Protein AF-A0A972MCH7-F1 (afdb_monomer_lite)

Ra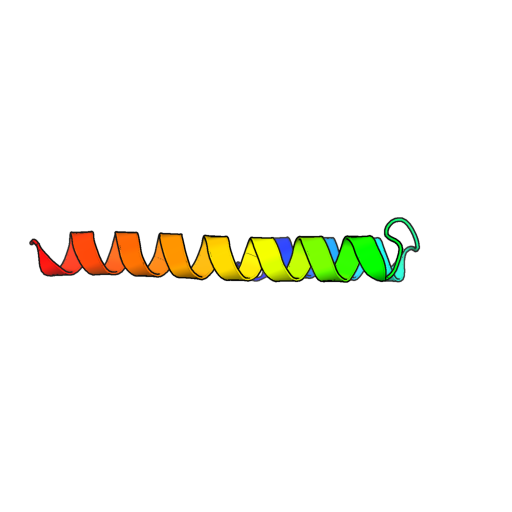dius of gyration: 13.95 Å; chains: 1; bounding box: 28×13×40 Å

pLDDT: mean 90.91, std 9.4, range [51.97, 97.44]

Secondary structure (DSSP, 8-state):
-HHHHHHHHHHHHTTSS-HHHHHHHHHHHHHHHHHHHHHHHHHHHT-

Structure (mmCIF, N/CA/C/O backbone):
data_AF-A0A972MCH7-F1
#
_entry.id   AF-A0A972MCH7-F1
#
loop_
_atom_site.group_PDB
_atom_site.id
_atom_site.type_symbol
_atom_site.label_atom_id
_atom_site.label_alt_id
_atom_site.label_comp_id
_atom_site.label_asym_id
_atom_site.label_entity_id
_atom_site.label_seq_id
_atom_site.pdbx_PDB_ins_code
_atom_site.Cartn_x
_atom_site.Cartn_y
_atom_site.Cartn_z
_atom_site.occupancy
_atom_site.B_iso_or_equiv
_atom_site.auth_seq_id
_atom_site.auth_comp_id
_atom_site.auth_asym_id
_atom_site.auth_atom_id
_atom_site.pdbx_PDB_model_num
ATOM 1 N N . ALA A 1 1 ? -11.561 1.874 1.319 1.00 61.09 1 ALA A N 1
ATOM 2 C CA . ALA A 1 1 ? -10.261 1.175 1.264 1.00 61.09 1 ALA A CA 1
ATOM 3 C C . ALA A 1 1 ? -10.112 0.414 -0.049 1.00 61.09 1 ALA A C 1
ATOM 5 O O . ALA A 1 1 ? -9.158 0.672 -0.766 1.00 61.09 1 ALA A O 1
ATOM 6 N N . ASN A 1 2 ? -11.092 -0.427 -0.396 1.00 73.31 2 ASN A N 1
ATOM 7 C CA . ASN A 1 2 ? -11.036 -1.317 -1.562 1.00 73.31 2 ASN A CA 1
ATOM 8 C C . ASN A 1 2 ? -10.796 -0.609 -2.908 1.00 73.31 2 ASN A C 1
ATOM 10 O O . ASN A 1 2 ? -10.097 -1.151 -3.752 1.00 73.31 2 ASN A O 1
ATOM 14 N N . GLU A 1 3 ? -11.319 0.603 -3.110 1.00 86.75 3 GLU A N 1
ATOM 15 C CA . GLU A 1 3 ? -11.099 1.352 -4.358 1.00 86.75 3 GLU A CA 1
ATOM 16 C C . GLU A 1 3 ? -9.650 1.827 -4.519 1.00 86.75 3 GLU A C 1
ATOM 18 O O . GLU A 1 3 ? -9.091 1.727 -5.605 1.00 86.75 3 GLU A O 1
ATOM 23 N N . SER A 1 4 ? -9.012 2.315 -3.450 1.00 88.25 4 SER A N 1
ATOM 24 C CA . SER A 1 4 ? -7.614 2.761 -3.513 1.00 88.25 4 SER A CA 1
ATOM 25 C C . SER A 1 4 ? -6.666 1.594 -3.775 1.00 88.25 4 SER A C 1
ATOM 27 O O . SER A 1 4 ? -5.753 1.738 -4.578 1.00 88.25 4 SER A O 1
ATOM 29 N N . GLU A 1 5 ? -6.897 0.434 -3.152 1.00 88.75 5 GLU A N 1
ATOM 30 C CA . GLU A 1 5 ? -6.126 -0.781 -3.452 1.00 88.75 5 GLU A CA 1
ATOM 31 C C . GLU A 1 5 ? -6.341 -1.249 -4.894 1.00 88.75 5 GLU A C 1
ATOM 33 O O . GLU A 1 5 ? -5.365 -1.528 -5.583 1.00 88.75 5 GLU A O 1
ATOM 38 N N . TYR A 1 6 ? -7.587 -1.232 -5.382 1.00 91.56 6 TYR A N 1
ATOM 39 C CA . TYR A 1 6 ? -7.905 -1.564 -6.772 1.00 91.56 6 TYR A CA 1
ATOM 40 C C . TYR A 1 6 ? -7.158 -0.674 -7.774 1.00 91.56 6 TYR A C 1
ATOM 42 O O . TYR A 1 6 ? -6.576 -1.178 -8.731 1.00 91.56 6 TYR A O 1
ATOM 50 N N . TRP A 1 7 ? -7.120 0.644 -7.552 1.00 94.38 7 TRP A N 1
ATOM 51 C CA . TRP A 1 7 ? -6.382 1.547 -8.438 1.00 94.38 7 TRP A CA 1
ATOM 52 C C . TRP A 1 7 ? -4.871 1.303 -8.399 1.00 94.38 7 TRP A C 1
ATOM 54 O O . TRP A 1 7 ? -4.214 1.412 -9.430 1.00 94.38 7 TRP A O 1
ATOM 64 N N . ILE A 1 8 ? -4.311 0.951 -7.240 1.00 93.81 8 ILE A N 1
ATOM 65 C CA . ILE A 1 8 ? -2.882 0.636 -7.105 1.00 93.81 8 ILE A CA 1
ATOM 66 C C . ILE A 1 8 ? -2.533 -0.660 -7.841 1.00 93.81 8 ILE A C 1
ATOM 68 O O . ILE A 1 8 ? -1.523 -0.700 -8.543 1.00 93.81 8 ILE A O 1
ATOM 72 N N . ASP A 1 9 ? -3.374 -1.687 -7.709 1.00 94.31 9 ASP A N 1
ATOM 73 C CA . ASP A 1 9 ? -3.228 -2.952 -8.430 1.00 94.31 9 ASP A CA 1
ATOM 74 C C . ASP A 1 9 ? -3.353 -2.721 -9.950 1.00 94.31 9 ASP A C 1
ATOM 76 O O . ASP A 1 9 ? -2.473 -3.127 -10.704 1.00 94.31 9 ASP A O 1
ATOM 80 N N . LEU A 1 10 ? -4.338 -1.937 -10.407 1.00 96.44 10 LEU A N 1
ATOM 81 C CA . LEU A 1 10 ? -4.493 -1.602 -11.828 1.00 96.44 10 LEU A CA 1
ATOM 82 C C . LEU A 1 10 ? -3.286 -0.840 -12.399 1.00 96.44 10 LEU A C 1
ATOM 84 O O . LEU A 1 10 ? -2.855 -1.102 -13.521 1.00 96.44 10 LEU A O 1
ATOM 88 N N . LEU A 1 11 ? -2.735 0.120 -11.652 1.00 95.88 11 LEU A N 1
ATOM 89 C CA . LEU A 1 11 ? -1.552 0.880 -12.070 1.00 95.88 11 LEU A CA 1
ATOM 90 C C . LEU A 1 11 ? -0.299 -0.004 -12.163 1.00 95.88 11 LEU A C 1
ATOM 92 O O . LEU A 1 11 ? 0.571 0.243 -12.999 1.00 95.88 11 LEU A O 1
ATOM 96 N N . TYR A 1 12 ? -0.205 -1.035 -11.324 1.00 96.69 12 TYR A N 1
ATOM 97 C CA . TYR A 1 12 ? 0.848 -2.040 -11.417 1.00 96.69 12 TYR A CA 1
ATOM 98 C C . TYR A 1 12 ? 0.649 -2.957 -12.627 1.00 96.69 12 TYR A C 1
ATOM 100 O O . TYR A 1 12 ? 1.573 -3.122 -13.420 1.00 96.69 12 TYR A O 1
ATOM 108 N N . ASP A 1 13 ? -0.569 -3.460 -12.833 1.00 97.06 13 ASP A N 1
ATOM 109 C CA . ASP A 1 13 ? -0.911 -4.352 -13.948 1.00 97.06 13 ASP A CA 1
ATOM 110 C C . ASP A 1 13 ? -0.753 -3.674 -15.317 1.00 97.06 13 ASP A C 1
ATOM 112 O O . ASP A 1 13 ? -0.405 -4.308 -16.312 1.00 97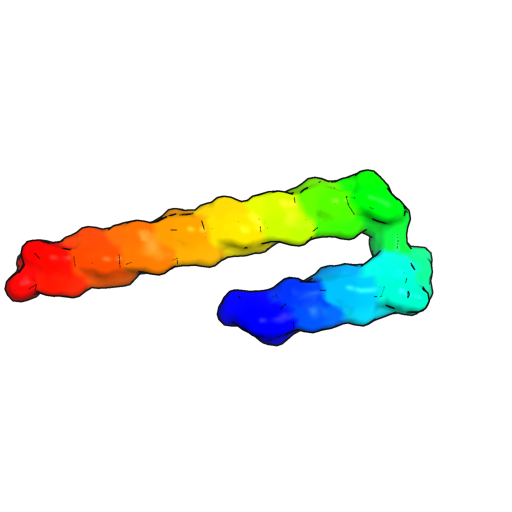.06 13 ASP A O 1
ATOM 116 N N . THR A 1 14 ? -0.966 -2.358 -15.371 1.00 97.44 14 THR A N 1
ATOM 117 C CA . THR A 1 14 ? -0.744 -1.532 -16.569 1.00 97.44 14 THR A CA 1
ATOM 118 C C . THR A 1 14 ? 0.701 -1.041 -16.700 1.00 97.44 14 THR A C 1
ATOM 120 O O . THR A 1 14 ? 1.006 -0.257 -17.598 1.00 97.44 14 THR A O 1
ATOM 123 N N . ASN A 1 15 ? 1.609 -1.531 -15.847 1.00 95.69 15 ASN A N 1
ATOM 124 C CA . ASN A 1 15 ? 3.045 -1.255 -15.876 1.00 95.69 15 ASN A CA 1
ATOM 125 C C . ASN A 1 15 ? 3.410 0.232 -15.657 1.00 95.69 15 ASN A C 1
ATOM 127 O O . ASN A 1 15 ? 4.512 0.660 -16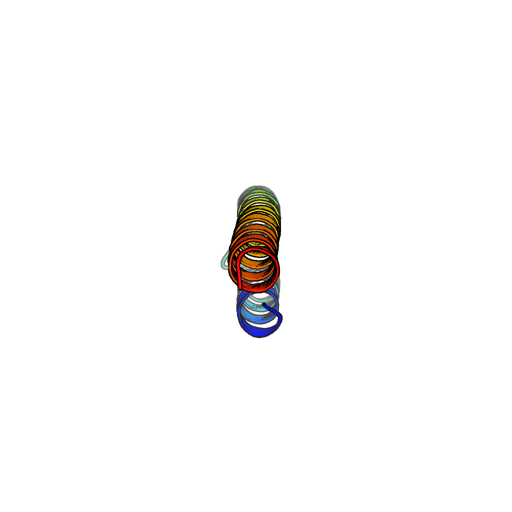.003 1.00 95.69 15 ASN A O 1
ATOM 131 N N . TYR 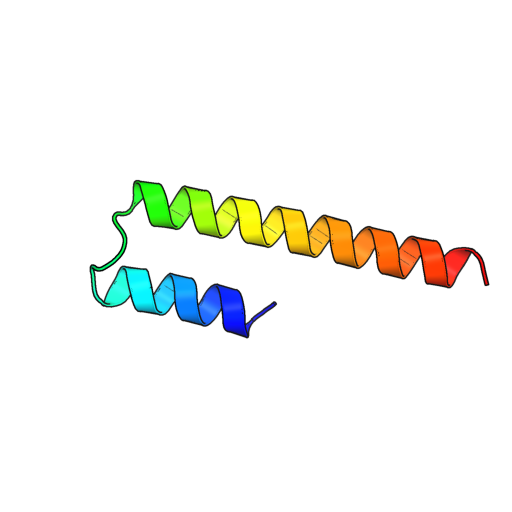A 1 16 ? 2.502 1.023 -15.069 1.00 96.50 16 TYR A N 1
ATOM 132 C CA . TYR A 1 16 ? 2.756 2.412 -14.659 1.00 96.50 16 TYR A CA 1
ATOM 133 C C . TYR A 1 16 ? 3.491 2.501 -13.318 1.00 96.50 16 TYR A C 1
ATOM 135 O O . TYR A 1 16 ? 4.104 3.526 -13.016 1.00 96.50 16 TYR A O 1
ATOM 143 N N . LEU A 1 17 ? 3.429 1.442 -12.507 1.00 96.19 17 LEU A N 1
ATOM 144 C CA . LEU A 1 17 ? 4.182 1.308 -11.266 1.00 96.19 17 LEU A CA 1
ATOM 145 C C . LEU A 1 17 ? 5.161 0.147 -11.376 1.00 96.19 17 LEU A C 1
ATOM 147 O O . LEU A 1 17 ? 4.790 -0.968 -11.729 1.00 96.19 17 LEU A O 1
ATOM 151 N N . ASP A 1 18 ? 6.409 0.386 -10.993 1.00 95.19 18 ASP A N 1
ATOM 152 C CA . ASP A 1 18 ? 7.359 -0.690 -10.756 1.00 95.19 18 ASP A CA 1
ATOM 153 C C . ASP A 1 18 ? 7.049 -1.431 -9.443 1.00 95.19 18 ASP A C 1
ATOM 155 O O . ASP A 1 18 ? 6.428 -0.910 -8.512 1.00 95.19 18 ASP A O 1
ATOM 159 N N . SER A 1 19 ? 7.532 -2.672 -9.343 1.00 94.25 19 SER A N 1
ATOM 160 C CA . SER A 1 19 ? 7.276 -3.556 -8.199 1.00 94.25 19 SER A CA 1
ATOM 161 C C . SER A 1 19 ? 7.714 -2.975 -6.853 1.00 94.25 19 SER A C 1
ATOM 163 O O . SER A 1 19 ? 7.176 -3.371 -5.818 1.00 94.25 19 SER A O 1
ATOM 165 N N . LYS A 1 20 ? 8.701 -2.068 -6.832 1.00 96.62 20 LYS A N 1
ATOM 166 C CA . LYS A 1 20 ? 9.120 -1.398 -5.598 1.00 96.62 20 LYS A CA 1
ATOM 167 C C . LYS A 1 20 ? 8.078 -0.357 -5.208 1.00 96.62 20 LYS A C 1
ATOM 169 O O . LYS A 1 20 ? 7.567 -0.416 -4.090 1.00 96.62 20 LYS A O 1
ATOM 174 N N . ARG A 1 21 ? 7.721 0.535 -6.134 1.00 95.44 21 ARG A N 1
ATOM 175 C CA . ARG A 1 21 ? 6.751 1.602 -5.885 1.00 95.44 21 ARG A CA 1
ATOM 176 C C . ARG A 1 21 ? 5.372 1.061 -5.523 1.00 95.44 21 ARG A C 1
ATOM 178 O O . ARG A 1 21 ? 4.739 1.581 -4.609 1.00 95.44 21 ARG A O 1
ATOM 185 N N . PHE A 1 22 ? 4.951 -0.018 -6.177 1.00 96.19 22 PHE A N 1
ATOM 186 C CA . PHE A 1 22 ? 3.731 -0.748 -5.845 1.00 96.19 22 PHE A CA 1
ATOM 187 C C . PHE A 1 22 ? 3.722 -1.226 -4.386 1.00 96.19 22 PHE A C 1
ATOM 189 O O . PHE A 1 22 ? 2.785 -0.943 -3.641 1.00 96.19 22 PHE A O 1
ATOM 196 N N . LYS A 1 23 ? 4.791 -1.905 -3.946 1.00 95.94 23 LYS A N 1
ATOM 197 C CA . LYS A 1 23 ? 4.903 -2.423 -2.572 1.00 95.94 23 LYS A CA 1
ATOM 198 C C . LYS A 1 23 ? 4.938 -1.309 -1.528 1.00 95.94 23 LYS A C 1
ATOM 200 O O . LYS A 1 23 ? 4.294 -1.445 -0.490 1.00 95.94 23 LYS A O 1
ATOM 205 N N . GLU A 1 24 ? 5.674 -0.229 -1.794 1.00 95.88 24 GLU A N 1
ATOM 206 C CA . GLU A 1 24 ? 5.725 0.947 -0.914 1.00 95.88 24 GLU A CA 1
ATOM 207 C C . GLU A 1 24 ? 4.331 1.570 -0.761 1.00 95.88 24 GLU A C 1
ATOM 209 O O . GLU A 1 24 ? 3.845 1.730 0.357 1.00 95.88 24 GLU A O 1
ATOM 214 N N . LEU A 1 25 ? 3.646 1.821 -1.879 1.00 94.56 25 LEU A N 1
ATOM 215 C CA . LEU A 1 25 ? 2.333 2.457 -1.887 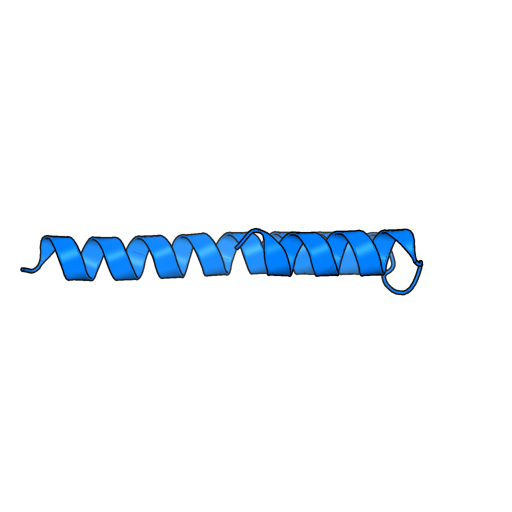1.00 94.56 25 LEU A CA 1
ATOM 216 C C . LEU A 1 25 ? 1.258 1.587 -1.220 1.00 94.56 25 LEU A C 1
ATOM 218 O O . LEU A 1 25 ? 0.462 2.088 -0.426 1.00 94.56 25 LEU A O 1
ATOM 222 N N . LYS A 1 26 ? 1.266 0.274 -1.482 1.00 93.12 26 LYS A N 1
ATOM 223 C CA . LYS A 1 26 ? 0.328 -0.673 -0.866 1.00 93.12 26 LYS A CA 1
ATOM 224 C C . LYS A 1 26 ? 0.519 -0.744 0.651 1.00 93.12 26 LYS A C 1
ATOM 226 O O . LYS A 1 26 ? -0.460 -0.737 1.395 1.00 93.12 26 LYS A O 1
ATOM 231 N N . ARG A 1 27 ? 1.771 -0.741 1.125 1.00 94.62 27 ARG A N 1
ATOM 232 C CA . ARG A 1 27 ? 2.084 -0.698 2.561 1.00 94.62 27 ARG A CA 1
ATOM 233 C C . ARG A 1 27 ? 1.547 0.577 3.211 1.00 94.62 27 ARG A C 1
ATOM 235 O O . ARG A 1 27 ? 0.896 0.498 4.249 1.00 94.62 27 ARG A O 1
ATOM 242 N N . ASP A 1 28 ? 1.802 1.730 2.604 1.00 94.56 28 ASP A N 1
ATOM 243 C CA . ASP A 1 28 ? 1.423 3.017 3.186 1.00 94.56 28 ASP A CA 1
ATOM 244 C C . ASP A 1 28 ? -0.111 3.182 3.241 1.00 94.56 28 ASP A C 1
ATOM 246 O O . ASP A 1 28 ? -0.650 3.635 4.252 1.00 94.56 28 ASP A O 1
ATOM 250 N N . VAL A 1 29 ? -0.840 2.723 2.214 1.00 93.06 29 VAL A N 1
ATOM 251 C CA . VAL A 1 29 ? -2.316 2.705 2.214 1.00 93.06 29 VAL A CA 1
ATOM 252 C C . VAL A 1 29 ? -2.882 1.847 3.346 1.00 93.06 29 VAL A C 1
ATOM 254 O O . VAL A 1 29 ? -3.808 2.282 4.036 1.00 93.06 29 VAL A O 1
ATOM 257 N N . ILE A 1 30 ? -2.316 0.661 3.586 1.00 91.94 30 ILE A N 1
ATOM 258 C CA . ILE A 1 30 ? -2.742 -0.222 4.683 1.00 91.94 30 ILE A CA 1
ATOM 259 C C . ILE A 1 30 ? -2.559 0.466 6.042 1.00 91.94 30 ILE A C 1
ATOM 261 O O . ILE A 1 30 ? -3.456 0.410 6.887 1.00 91.94 30 ILE A O 1
ATOM 265 N N . GLU A 1 31 ? -1.429 1.139 6.258 1.00 94.56 31 GLU A N 1
ATOM 266 C CA . GLU A 1 31 ? -1.173 1.851 7.513 1.00 94.56 31 GLU A CA 1
ATOM 267 C C . GLU A 1 31 ? -2.142 3.024 7.715 1.00 94.56 31 GLU A C 1
ATOM 269 O O . GLU A 1 31 ? -2.705 3.174 8.801 1.00 94.56 31 GLU A O 1
ATOM 274 N N . ILE A 1 32 ? -2.442 3.795 6.665 1.00 93.81 32 ILE A N 1
ATOM 275 C CA . ILE A 1 32 ? -3.443 4.871 6.729 1.00 93.81 32 ILE A CA 1
ATOM 276 C C . ILE A 1 32 ? -4.826 4.315 7.094 1.00 93.81 32 ILE A C 1
ATOM 278 O O . ILE A 1 32 ? -5.509 4.879 7.950 1.00 93.81 32 ILE A O 1
ATOM 282 N N . ILE A 1 33 ? -5.240 3.188 6.508 1.00 92.25 33 ILE A N 1
ATOM 283 C CA . ILE A 1 33 ? -6.525 2.548 6.834 1.00 92.25 33 ILE A CA 1
ATOM 284 C C . ILE A 1 33 ? -6.572 2.138 8.308 1.00 92.25 33 ILE A C 1
ATOM 286 O O . ILE A 1 33 ? -7.582 2.378 8.974 1.00 92.25 33 ILE A O 1
ATOM 290 N N . LYS A 1 34 ? -5.491 1.560 8.845 1.00 92.62 34 LYS A N 1
ATOM 291 C CA . LYS A 1 34 ? -5.409 1.190 10.267 1.00 92.62 34 LYS A CA 1
ATOM 292 C C . LYS A 1 34 ? -5.511 2.406 11.178 1.00 92.62 34 LYS A C 1
ATOM 294 O O . LYS A 1 34 ? -6.222 2.345 12.184 1.00 92.62 34 LYS A O 1
ATOM 299 N N . LEU A 1 35 ? -4.836 3.502 10.830 1.00 94.88 35 LEU A N 1
ATOM 300 C CA . LEU A 1 35 ? -4.910 4.756 11.578 1.00 94.88 35 LEU A CA 1
ATOM 301 C C . LEU A 1 35 ? -6.334 5.312 11.567 1.00 94.88 35 LEU A C 1
ATOM 303 O O . LEU A 1 35 ? -6.880 5.592 12.627 1.00 94.88 35 LEU A O 1
ATOM 307 N N . LEU A 1 36 ? -6.975 5.390 10.399 1.00 92.81 36 LEU A N 1
ATOM 308 C CA . LEU A 1 36 ? -8.357 5.856 10.274 1.00 92.81 36 LEU A CA 1
ATOM 309 C C . LEU A 1 36 ? -9.331 4.972 11.060 1.00 92.81 36 LEU A C 1
ATOM 311 O O . LEU A 1 36 ? -10.160 5.488 11.807 1.00 92.81 36 LEU A O 1
ATOM 315 N N . ALA A 1 37 ? -9.207 3.648 10.949 1.00 93.00 37 ALA A N 1
ATOM 316 C CA . ALA A 1 37 ? -10.030 2.707 11.703 1.00 93.00 37 ALA A CA 1
ATOM 317 C C . ALA A 1 37 ? -9.845 2.880 13.219 1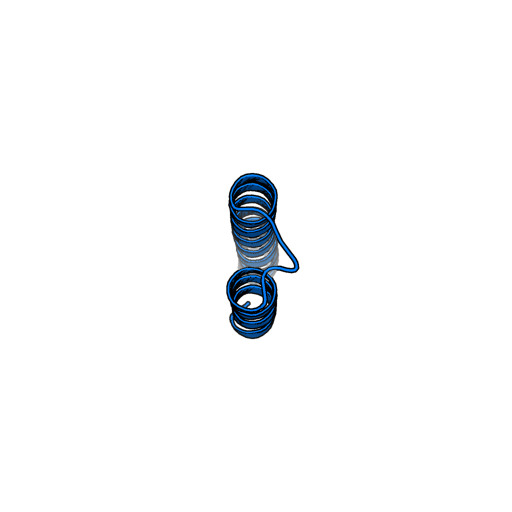.00 93.00 37 ALA A C 1
ATOM 319 O O . ALA A 1 37 ? -10.824 2.883 13.968 1.00 93.00 37 ALA A O 1
ATOM 320 N N . SER A 1 38 ? -8.604 3.081 13.670 1.00 95.44 38 SER A N 1
ATOM 321 C CA . SER A 1 38 ? -8.278 3.335 15.077 1.00 95.44 38 SER A CA 1
ATOM 322 C C . SER A 1 38 ? -8.849 4.668 15.559 1.00 95.44 38 SER A C 1
ATOM 324 O O . SER A 1 38 ? -9.457 4.717 16.626 1.00 95.44 38 SER A O 1
ATOM 326 N N . SER A 1 39 ? -8.740 5.726 14.754 1.00 95.00 39 SER A N 1
ATOM 327 C CA . SER A 1 39 ? -9.318 7.042 15.043 1.00 95.00 39 SER A CA 1
ATOM 328 C C . SER A 1 39 ? -10.841 6.989 15.151 1.00 95.00 39 SER A C 1
ATOM 330 O O . SER A 1 39 ? -11.405 7.496 16.118 1.00 95.00 39 SER A O 1
ATOM 332 N N . VAL A 1 40 ? -11.520 6.315 14.217 1.00 94.19 40 VAL A N 1
ATOM 333 C CA . VAL A 1 40 ? -12.981 6.134 14.268 1.00 94.19 40 VAL A CA 1
ATOM 334 C C . VAL A 1 40 ? -13.390 5.308 15.487 1.00 94.19 40 VAL A C 1
ATOM 336 O O . VAL A 1 40 ? -14.366 5.645 16.156 1.00 94.19 40 VAL A O 1
ATOM 339 N N . LYS A 1 41 ? -12.645 4.244 15.811 1.00 92.56 41 LYS A N 1
ATOM 340 C CA . LYS A 1 41 ? -12.901 3.426 17.003 1.00 92.56 41 LYS A CA 1
ATOM 341 C C . LYS A 1 41 ? -12.724 4.233 18.290 1.00 92.56 41 LYS A C 1
ATOM 343 O O . LYS A 1 41 ? -13.558 4.111 19.181 1.00 92.56 41 LYS A O 1
ATOM 348 N N . SER A 1 42 ? -11.681 5.060 18.368 1.00 91.62 42 SER A N 1
ATOM 349 C CA . SER A 1 42 ? -11.436 5.964 19.497 1.00 91.62 42 SER A CA 1
ATOM 350 C C . SER A 1 42 ? -12.610 6.926 19.692 1.00 91.62 42 SER A C 1
ATOM 352 O O . SER A 1 42 ? -13.182 6.979 20.776 1.00 91.62 42 SER A O 1
ATOM 354 N N . LEU A 1 43 ? -13.060 7.575 18.611 1.00 92.38 43 LEU A N 1
ATOM 355 C CA . LEU A 1 43 ? -14.193 8.504 18.642 1.00 92.38 43 LEU A CA 1
ATOM 356 C C . LEU A 1 43 ? -15.510 7.826 19.060 1.00 92.38 43 LEU A C 1
ATOM 358 O O . LEU A 1 43 ? -16.295 8.394 19.816 1.00 92.38 43 LEU A O 1
ATOM 362 N N . LYS A 1 44 ? -15.751 6.592 18.593 1.00 84.94 44 LYS A N 1
ATOM 363 C CA . LYS A 1 44 ? -16.914 5.788 19.005 1.00 84.94 44 LYS A CA 1
ATOM 364 C C . LYS A 1 44 ? -16.849 5.343 20.464 1.00 84.94 44 LYS A C 1
ATOM 366 O O . LYS A 1 44 ? -17.897 5.164 21.064 1.00 84.94 44 LYS A O 1
ATOM 371 N N . SER A 1 45 ? -15.654 5.111 21.006 1.00 79.69 45 SER A N 1
ATOM 372 C CA . SER A 1 45 ? -15.470 4.669 22.393 1.00 79.69 45 SER A CA 1
ATOM 373 C C . SER A 1 45 ? -15.534 5.816 23.403 1.00 79.69 45 SER A C 1
ATOM 375 O O . SER A 1 45 ? -15.685 5.550 24.591 1.00 79.69 45 SER A O 1
ATOM 377 N N . SER A 1 46 ? -15.371 7.063 22.955 1.00 65.38 46 SER A N 1
ATOM 378 C CA . SER A 1 46 ? -15.468 8.269 23.782 1.00 65.38 46 SER A CA 1
ATOM 379 C C . SER A 1 46 ? -16.868 8.902 23.790 1.00 65.38 46 SER A C 1
ATOM 381 O O . SER A 1 46 ? -17.002 10.026 24.267 1.00 65.38 46 SER A O 1
ATOM 383 N N . SER A 1 47 ? -17.873 8.229 23.213 1.00 51.97 47 SER A N 1
ATOM 384 C CA . SER A 1 47 ? -19.284 8.652 23.193 1.00 51.97 47 SER A CA 1
ATOM 385 C C . SER A 1 47 ? -20.148 7.744 24.056 1.00 51.97 47 SER A C 1
ATOM 387 O O . SER A 1 47 ? -19.839 6.532 24.106 1.00 51.97 47 SER A O 1
#

Foldseek 3Di:
DVVQLVVLVVCVVVVVDDPVRSVVSVVVVVVVVVVVVVVVVVVVVVD

Sequence (47 aa):
ANESEYWIDLLYDTNYLDSKRFKELKRDVIEIIKLLASSVKSLKSSS